Protein AF-A0A2M8Q760-F1 (afdb_monomer)

Sequence (145 aa):
IGESDRYRGASLYMAILEYLRREGAAGATVTRALAGFGARSRIHTSNIEVLSSDLPIRIEWIDLPQRVERLLPQLQQMVDDGLIVREPVTVVHYSMGRSKDPLEQPVSYIMRDLDEVASVTTDASVAEVVGLLLERGVRSLPVVD

Foldseek 3Di:
DFQPDDDPRHGLVVVVQVLCVVLLFPDKDKDWDQWDADPVGDIQHPPPPDPDRRTDIDMDGDGDPVSCVVRVVVNVVSPPDDDDDDDDDDDPDDDPDPDPDPVPDDVCNVPSPPPPQDAAEPPDDPVVQVVSCVVVVHPDHHYDD

Structure (mmCIF, N/CA/C/O backbone):
data_AF-A0A2M8Q760-F1
#
_entry.id   AF-A0A2M8Q760-F1
#
loop_
_atom_site.group_PDB
_atom_site.id
_atom_site.type_symbol
_atom_site.label_atom_id
_atom_site.label_alt_id
_atom_site.label_comp_id
_atom_site.label_asym_id
_atom_site.label_entity_id
_atom_site.label_seq_id
_atom_site.pdbx_PDB_ins_code
_atom_site.Cartn_x
_atom_site.Cartn_y
_atom_site.Cartn_z
_atom_site.occupancy
_atom_site.B_iso_or_equiv
_atom_site.auth_seq_id
_atom_site.auth_comp_id
_atom_site.auth_asym_id
_atom_site.auth_atom_id
_atom_site.pdbx_PDB_model_num
ATOM 1 N N . ILE A 1 1 ? 9.185 0.177 -7.845 1.00 92.38 1 ILE A N 1
ATOM 2 C CA . ILE A 1 1 ? 9.294 -1.042 -8.676 1.00 92.38 1 ILE A CA 1
ATOM 3 C C . ILE A 1 1 ? 9.205 -0.644 -10.146 1.00 92.38 1 ILE A C 1
ATOM 5 O O . ILE A 1 1 ? 8.728 0.459 -10.425 1.00 92.38 1 ILE A O 1
ATOM 9 N N . GLY A 1 2 ? 9.686 -1.483 -11.052 1.00 91.25 2 GLY A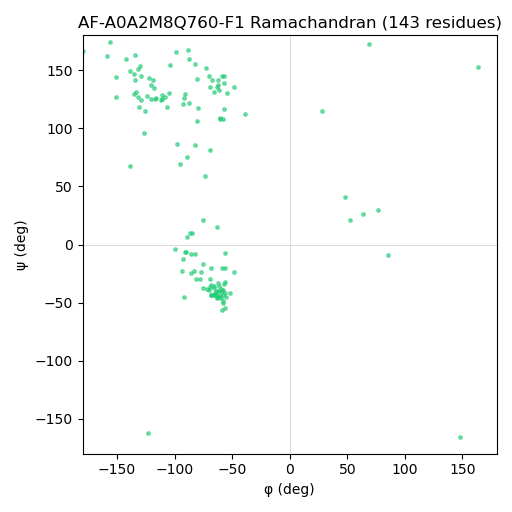 N 1
ATOM 10 C CA . GLY A 1 2 ? 9.537 -1.337 -12.499 1.00 91.25 2 GLY A CA 1
ATOM 11 C C . GLY A 1 2 ? 8.240 -1.963 -13.022 1.00 91.25 2 GLY A C 1
ATOM 12 O O . G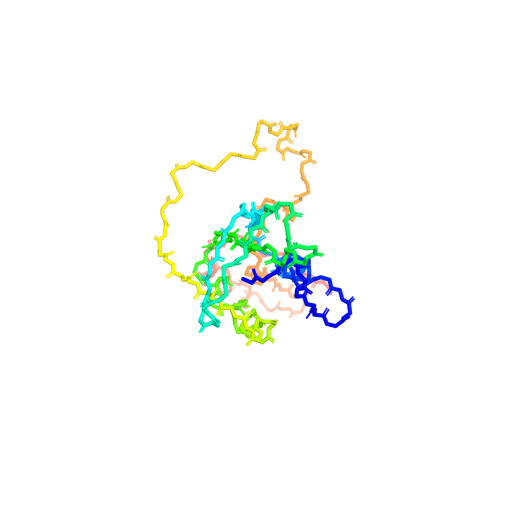LY A 1 2 ? 7.618 -2.812 -12.381 1.00 91.25 2 GLY A O 1
ATOM 13 N N . GLU A 1 3 ? 7.802 -1.538 -14.203 1.00 91.56 3 GLU A N 1
ATOM 14 C CA . GLU A 1 3 ? 6.646 -2.103 -14.910 1.00 91.56 3 GLU A CA 1
ATOM 15 C C . GLU A 1 3 ? 6.907 -3.532 -15.420 1.00 91.56 3 GLU A C 1
ATOM 17 O O . GLU A 1 3 ? 5.995 -4.365 -15.523 1.00 91.56 3 GLU A O 1
ATOM 22 N N . SER A 1 4 ? 8.164 -3.834 -15.736 1.00 90.44 4 SER A N 1
ATOM 23 C CA . SER A 1 4 ? 8.584 -5.151 -16.209 1.00 90.44 4 SER A CA 1
ATOM 24 C C . SER A 1 4 ? 8.815 -6.160 -15.083 1.00 90.44 4 SER A C 1
ATOM 26 O O . SER A 1 4 ? 8.906 -7.355 -15.370 1.00 90.44 4 SER A O 1
ATOM 28 N N . ASP A 1 5 ? 8.790 -5.723 -13.820 1.00 91.81 5 ASP A N 1
ATOM 29 C CA . ASP A 1 5 ? 8.953 -6.602 -12.665 1.00 91.81 5 ASP A CA 1
ATOM 30 C C . ASP A 1 5 ? 7.872 -7.689 -12.632 1.00 91.81 5 ASP A C 1
ATOM 32 O O . ASP A 1 5 ? 6.707 -7.495 -13.026 1.00 91.81 5 ASP A O 1
ATOM 36 N N . ARG A 1 6 ? 8.270 -8.875 -12.170 1.00 94.06 6 ARG A N 1
ATOM 37 C CA . ARG A 1 6 ? 7.416 -10.060 -12.120 1.00 94.06 6 ARG A CA 1
ATOM 38 C C . ARG A 1 6 ? 7.432 -10.686 -10.738 1.00 94.06 6 ARG A C 1
ATOM 40 O O . ARG A 1 6 ? 8.469 -10.757 -10.096 1.00 94.06 6 ARG A O 1
ATOM 47 N N . TYR A 1 7 ? 6.288 -11.226 -10.342 1.00 96.00 7 TYR A N 1
ATOM 48 C CA . TYR A 1 7 ? 6.139 -12.059 -9.160 1.00 96.00 7 TYR A CA 1
ATOM 49 C C . TYR A 1 7 ? 5.375 -13.324 -9.538 1.00 96.00 7 TYR A C 1
ATOM 51 O O . TYR A 1 7 ? 4.241 -13.250 -10.008 1.00 96.00 7 TYR A O 1
ATOM 59 N N . ARG A 1 8 ? 6.013 -14.493 -9.382 1.00 92.94 8 ARG A N 1
ATOM 60 C CA . ARG A 1 8 ? 5.431 -15.813 -9.710 1.00 92.94 8 ARG A CA 1
ATOM 61 C C . ARG A 1 8 ? 4.771 -15.873 -11.102 1.00 92.94 8 ARG A C 1
ATOM 63 O O . ARG A 1 8 ? 3.707 -16.458 -11.270 1.00 92.94 8 ARG A O 1
ATOM 70 N N . GLY A 1 9 ? 5.401 -15.251 -12.100 1.00 90.25 9 GLY A N 1
ATOM 71 C CA . GLY A 1 9 ? 4.926 -15.232 -13.490 1.00 90.25 9 GLY A CA 1
ATOM 72 C C . GLY A 1 9 ? 3.896 -14.145 -13.825 1.00 90.25 9 GLY A C 1
ATOM 73 O O . GLY A 1 9 ? 3.632 -13.923 -15.003 1.00 90.25 9 GLY A O 1
ATOM 74 N N . ALA A 1 10 ? 3.369 -13.421 -12.834 1.00 92.06 10 ALA A N 1
ATOM 75 C CA . ALA A 1 10 ? 2.494 -12.267 -13.034 1.00 92.06 10 ALA A CA 1
ATOM 76 C C . ALA A 1 10 ? 3.273 -10.949 -12.926 1.00 92.06 10 ALA A C 1
ATOM 78 O O . ALA A 1 10 ? 4.400 -10.922 -12.433 1.00 92.06 10 ALA A O 1
ATOM 79 N N . SER A 1 11 ? 2.682 -9.839 -13.372 1.00 96.00 11 SER A N 1
ATOM 80 C CA . SER A 1 11 ? 3.242 -8.509 -13.110 1.00 96.00 11 SER A CA 1
ATOM 81 C C . SER A 1 11 ? 3.287 -8.233 -11.604 1.00 96.00 11 SER A C 1
ATOM 83 O O . SER A 1 11 ? 2.288 -8.442 -10.914 1.00 96.00 11 SER A O 1
ATOM 85 N N . LEU A 1 12 ? 4.427 -7.744 -11.100 1.00 97.12 12 LEU A N 1
ATOM 86 C CA . LEU A 1 12 ? 4.613 -7.492 -9.669 1.00 97.12 12 LEU A CA 1
ATOM 87 C C . LEU A 1 12 ? 3.566 -6.515 -9.114 1.00 97.12 12 LEU A C 1
ATOM 89 O O . LEU A 1 12 ? 2.996 -6.775 -8.056 1.00 97.12 12 LEU A O 1
ATOM 93 N N . TYR A 1 13 ? 3.254 -5.426 -9.828 1.00 97.19 13 TYR A N 1
ATOM 94 C CA . TYR A 1 13 ? 2.282 -4.451 -9.325 1.00 97.19 13 TYR A CA 1
ATOM 95 C C . TYR A 1 13 ? 0.864 -5.029 -9.225 1.00 97.19 13 TYR A C 1
ATOM 97 O O . TYR A 1 13 ? 0.152 -4.727 -8.268 1.00 97.19 13 TYR A O 1
ATOM 105 N N . MET A 1 14 ? 0.466 -5.898 -10.163 1.00 97.44 14 MET A N 1
ATOM 106 C CA . MET A 1 14 ? -0.822 -6.596 -10.092 1.00 97.44 14 MET A CA 1
ATOM 107 C C . MET A 1 14 ? -0.843 -7.600 -8.948 1.00 97.44 14 MET A C 1
ATOM 109 O O . MET A 1 14 ? -1.806 -7.626 -8.189 1.00 97.44 14 MET A O 1
ATOM 113 N N . ALA A 1 15 ? 0.235 -8.367 -8.775 1.00 98.06 15 ALA A N 1
ATOM 114 C CA . ALA A 1 15 ? 0.346 -9.311 -7.671 1.00 98.06 15 ALA A CA 1
ATOM 115 C C . ALA A 1 15 ? 0.229 -8.603 -6.309 1.00 98.06 15 ALA A C 1
ATOM 117 O O . ALA A 1 15 ? -0.446 -9.106 -5.413 1.00 98.06 15 ALA A O 1
ATOM 118 N N . ILE A 1 16 ? 0.837 -7.419 -6.156 1.00 98.31 16 ILE A N 1
ATOM 119 C CA . ILE A 1 16 ? 0.710 -6.597 -4.943 1.00 98.31 16 ILE A CA 1
ATOM 120 C C . ILE A 1 16 ? -0.739 -6.143 -4.733 1.00 98.31 16 ILE A C 1
ATOM 122 O O . ILE A 1 16 ? -1.253 -6.265 -3.621 1.00 98.31 16 ILE A O 1
ATOM 126 N N . LEU A 1 17 ? -1.416 -5.648 -5.776 1.00 97.94 17 LEU A N 1
ATOM 127 C CA . LEU A 1 17 ? -2.824 -5.248 -5.673 1.00 97.94 17 LEU A CA 1
ATOM 128 C C . LEU A 1 17 ? -3.736 -6.416 -5.287 1.00 97.94 17 LEU A C 1
ATOM 130 O O . LEU A 1 17 ? -4.618 -6.257 -4.444 1.00 97.94 17 LEU A O 1
ATOM 134 N N . GLU A 1 18 ? -3.533 -7.582 -5.895 1.00 97.31 18 GLU A N 1
ATOM 135 C CA . GLU A 1 18 ? -4.302 -8.791 -5.600 1.00 97.31 18 GLU A CA 1
ATOM 136 C C . GLU A 1 18 ? -4.078 -9.261 -4.166 1.00 97.31 18 GLU A C 1
ATOM 138 O O . GLU A 1 18 ? -5.045 -9.570 -3.470 1.00 97.31 18 GLU A O 1
ATOM 143 N N . TYR A 1 19 ? -2.825 -9.255 -3.706 1.00 97.88 19 TYR A N 1
ATOM 144 C CA . TYR A 1 19 ? -2.482 -9.553 -2.321 1.00 97.88 19 TYR A CA 1
ATOM 145 C C . TYR A 1 19 ? -3.181 -8.585 -1.359 1.00 97.88 19 TYR A C 1
ATOM 147 O O . TYR A 1 19 ? -3.963 -9.024 -0.520 1.00 97.88 19 TYR A O 1
ATOM 155 N N . LEU A 1 20 ? -2.992 -7.271 -1.524 1.00 97.56 20 LEU A N 1
ATOM 156 C CA . LEU A 1 20 ? -3.616 -6.258 -0.666 1.00 97.56 20 LEU A CA 1
ATOM 157 C C . LEU A 1 20 ? -5.143 -6.401 -0.632 1.00 97.56 20 LEU A C 1
ATOM 159 O O . LEU A 1 20 ? -5.745 -6.384 0.441 1.00 97.56 20 LEU A O 1
ATOM 163 N N . ARG A 1 21 ? -5.775 -6.597 -1.796 1.00 93.62 21 ARG A N 1
ATOM 164 C CA . ARG A 1 21 ? -7.223 -6.806 -1.893 1.00 93.62 21 ARG A CA 1
ATOM 165 C C . ARG A 1 21 ? -7.668 -8.062 -1.146 1.00 93.62 21 ARG A C 1
ATOM 167 O O . ARG A 1 21 ? -8.674 -8.012 -0.443 1.00 93.62 21 ARG A O 1
ATOM 174 N N . ARG A 1 22 ? -6.958 -9.179 -1.315 1.00 94.50 22 ARG A N 1
ATOM 175 C CA . ARG A 1 22 ? -7.298 -10.455 -0.671 1.00 94.50 22 ARG A CA 1
ATOM 176 C C . ARG A 1 22 ? -7.158 -10.381 0.847 1.00 94.50 22 ARG A C 1
ATOM 178 O O . ARG A 1 22 ? -8.000 -10.927 1.547 1.00 94.50 22 ARG A O 1
ATOM 185 N N . GLU A 1 23 ? -6.150 -9.671 1.344 1.00 94.06 23 GLU A N 1
ATOM 186 C CA . GLU A 1 23 ? -5.893 -9.520 2.782 1.00 94.06 23 GLU A CA 1
ATOM 187 C C . GLU A 1 23 ? -6.696 -8.379 3.447 1.00 94.06 23 GLU A C 1
ATOM 189 O O . GLU A 1 23 ? -6.446 -8.013 4.604 1.00 94.06 23 GLU A O 1
ATOM 194 N N . GLY A 1 24 ? -7.664 -7.803 2.726 1.00 89.06 24 GLY A N 1
ATOM 195 C CA . GLY A 1 24 ? -8.611 -6.827 3.263 1.00 89.06 24 GLY A CA 1
ATOM 196 C C . GLY A 1 24 ? -8.043 -5.421 3.462 1.00 89.06 24 GLY A C 1
ATOM 197 O O . GLY A 1 24 ? -8.489 -4.717 4.366 1.00 89.06 24 GLY A O 1
ATOM 198 N N . ALA A 1 25 ? -7.062 -5.005 2.654 1.00 93.75 25 ALA A N 1
ATOM 199 C CA . ALA A 1 25 ? -6.590 -3.621 2.621 1.00 93.75 25 ALA A CA 1
ATOM 200 C C . ALA A 1 25 ? -7.727 -2.633 2.300 1.00 93.75 25 ALA A C 1
ATOM 202 O O . ALA A 1 25 ? -8.610 -2.922 1.490 1.00 93.75 25 ALA A O 1
ATOM 203 N N . ALA A 1 26 ? -7.679 -1.437 2.891 1.00 90.38 26 ALA A N 1
ATOM 204 C CA . ALA A 1 26 ? -8.693 -0.398 2.712 1.00 90.38 26 ALA A CA 1
ATOM 205 C C . ALA A 1 26 ? -8.815 0.074 1.251 1.00 90.38 26 ALA A C 1
ATOM 207 O O . ALA A 1 26 ? -9.920 0.358 0.777 1.00 90.38 26 ALA A O 1
ATOM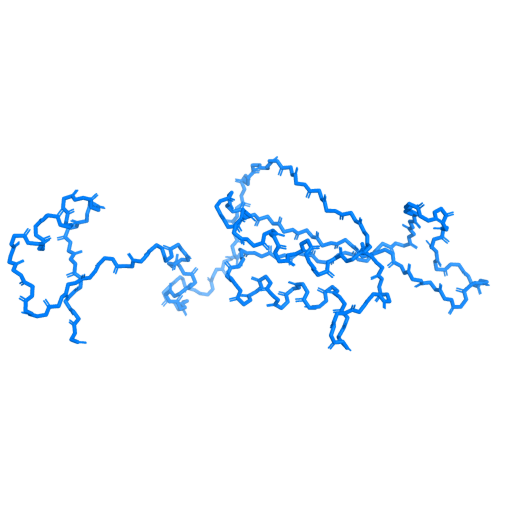 208 N N . GLY A 1 27 ? -7.687 0.134 0.540 1.00 90.69 27 GLY A N 1
ATOM 209 C CA . GLY A 1 27 ? -7.600 0.456 -0.882 1.00 90.69 27 GLY A CA 1
ATOM 210 C C . GLY A 1 27 ? -6.179 0.834 -1.293 1.00 90.69 27 GLY A C 1
ATOM 211 O O . GLY A 1 27 ? -5.408 1.335 -0.480 1.00 90.69 27 GLY A O 1
ATOM 212 N N . ALA A 1 28 ? -5.827 0.608 -2.556 1.00 96.69 28 ALA A N 1
ATOM 213 C CA . ALA A 1 28 ? -4.524 0.976 -3.097 1.00 96.69 28 ALA A CA 1
ATOM 214 C C . ALA A 1 28 ? -4.659 1.557 -4.507 1.00 96.69 28 ALA A C 1
ATOM 216 O O . ALA A 1 28 ? -5.547 1.169 -5.269 1.00 96.69 28 ALA A O 1
ATOM 217 N N . THR A 1 29 ? -3.754 2.465 -4.852 1.00 97.06 29 THR A N 1
ATOM 218 C CA . THR A 1 29 ? -3.706 3.161 -6.139 1.00 97.06 29 THR A CA 1
ATOM 219 C C . THR A 1 29 ? -2.377 2.877 -6.818 1.00 97.06 29 THR A C 1
ATOM 221 O O . THR A 1 29 ? -1.329 2.916 -6.177 1.00 97.06 29 THR A O 1
ATOM 224 N N . VAL A 1 30 ? -2.409 2.615 -8.124 1.00 97.81 30 VAL A N 1
ATOM 225 C CA . VAL A 1 30 ? -1.205 2.421 -8.940 1.00 97.81 30 VAL A CA 1
ATOM 226 C C . VAL A 1 30 ? -1.045 3.593 -9.892 1.00 97.81 30 VAL A C 1
ATOM 228 O O . VAL A 1 30 ? -1.960 3.918 -10.645 1.00 97.81 30 VAL A O 1
ATOM 231 N N . THR A 1 31 ? 0.145 4.182 -9.892 1.00 97.25 3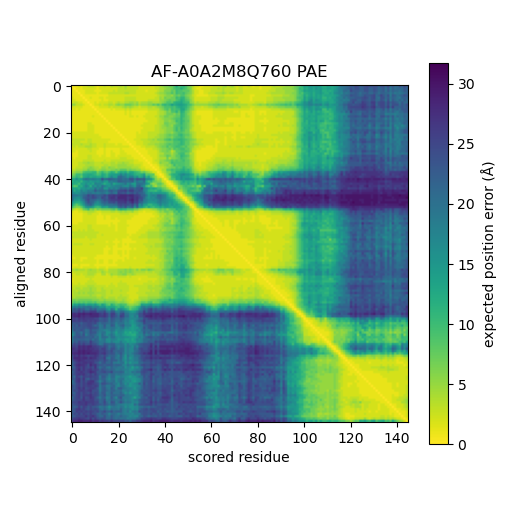1 THR A N 1
ATOM 232 C CA . THR A 1 31 ? 0.527 5.274 -10.785 1.00 97.25 31 THR A CA 1
ATOM 233 C C . THR A 1 31 ? 1.732 4.847 -11.613 1.00 97.25 31 THR A C 1
ATOM 235 O O . THR A 1 31 ? 2.771 4.474 -11.064 1.00 97.25 31 THR A O 1
ATOM 238 N N . ARG A 1 32 ? 1.609 4.931 -12.942 1.00 94.06 32 ARG A N 1
ATOM 239 C CA . ARG A 1 32 ? 2.731 4.778 -13.877 1.00 94.06 32 ARG A CA 1
ATOM 240 C C . ARG A 1 32 ? 3.404 6.133 -14.077 1.00 94.06 32 ARG A C 1
ATOM 242 O O . ARG A 1 32 ? 2.751 7.082 -14.506 1.00 94.06 32 ARG A O 1
ATOM 249 N N . ALA A 1 33 ? 4.694 6.223 -13.776 1.00 90.50 33 ALA A N 1
ATOM 250 C CA . ALA A 1 33 ? 5.478 7.427 -14.014 1.00 90.50 33 ALA A CA 1
ATOM 251 C C . ALA A 1 33 ? 5.956 7.505 -15.473 1.00 90.50 33 ALA A C 1
ATOM 253 O O . ALA A 1 33 ? 6.119 6.491 -16.147 1.00 90.50 33 ALA A O 1
ATOM 254 N N . LEU A 1 34 ? 6.220 8.725 -15.948 1.00 86.44 34 LEU A N 1
ATOM 255 C CA . LEU A 1 34 ? 6.795 8.957 -17.280 1.00 86.44 34 LEU A CA 1
ATOM 256 C C . LEU A 1 34 ? 8.303 8.685 -17.320 1.00 86.44 34 LEU A C 1
ATOM 258 O O . LEU A 1 34 ? 8.843 8.317 -18.363 1.00 86.44 34 LEU A O 1
ATOM 262 N N . ALA A 1 35 ? 8.979 8.892 -16.188 1.00 82.88 35 ALA A N 1
ATOM 263 C CA . ALA A 1 35 ? 10.395 8.623 -16.034 1.00 82.88 35 ALA A CA 1
ATOM 264 C C . ALA A 1 35 ? 10.796 8.447 -14.564 1.00 82.88 35 ALA A C 1
ATOM 266 O O . ALA A 1 35 ? 10.083 8.886 -13.661 1.00 82.88 35 ALA A O 1
ATOM 267 N N . GLY A 1 36 ? 11.958 7.840 -14.329 1.00 79.69 36 GLY A N 1
ATOM 268 C CA . GLY A 1 36 ? 12.583 7.756 -13.008 1.00 79.69 36 GLY A CA 1
ATOM 269 C C . GLY A 1 36 ? 13.914 7.011 -13.037 1.00 79.69 36 GLY A C 1
ATOM 270 O O . GLY A 1 36 ? 14.248 6.353 -14.022 1.00 79.69 36 GLY A O 1
ATOM 271 N N . PHE A 1 37 ? 14.680 7.130 -11.955 1.00 76.38 37 PHE A N 1
ATOM 272 C CA . PHE A 1 37 ? 15.919 6.387 -11.737 1.00 76.38 37 PHE A CA 1
ATOM 273 C C . PHE A 1 37 ? 15.951 5.858 -10.298 1.00 76.38 37 PHE A C 1
ATOM 275 O O . PHE A 1 37 ? 15.410 6.485 -9.388 1.00 76.38 37 PHE A O 1
ATOM 282 N N . GLY A 1 38 ? 16.556 4.687 -10.104 1.00 74.88 38 GLY A N 1
ATOM 283 C CA .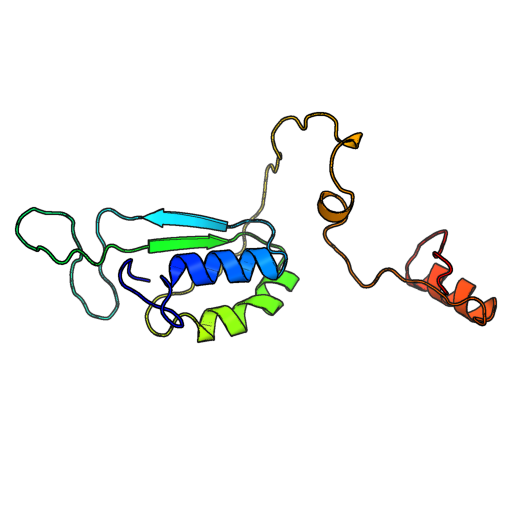 GLY A 1 38 ? 16.698 4.034 -8.799 1.00 74.88 38 GLY A CA 1
ATOM 284 C C . GLY A 1 38 ? 18.157 3.744 -8.453 1.00 74.88 38 GLY A C 1
ATOM 285 O O . GLY A 1 38 ? 19.070 4.272 -9.085 1.00 74.88 38 GLY A O 1
ATOM 286 N N . ALA A 1 39 ? 18.383 2.842 -7.494 1.00 62.00 39 ALA A N 1
ATOM 287 C CA . ALA A 1 39 ? 19.715 2.456 -7.010 1.00 62.00 39 ALA A CA 1
ATOM 288 C C . ALA A 1 39 ? 20.671 1.936 -8.107 1.00 62.00 39 ALA A C 1
ATOM 290 O O . ALA A 1 39 ? 21.886 1.959 -7.936 1.00 62.00 39 ALA A O 1
ATOM 291 N N . ARG A 1 40 ? 20.136 1.496 -9.253 1.00 62.84 40 ARG A N 1
ATOM 292 C CA . ARG A 1 40 ? 20.911 1.041 -10.419 1.00 62.84 40 ARG A CA 1
ATOM 293 C C . ARG A 1 40 ? 21.261 2.163 -11.416 1.00 62.84 40 ARG A C 1
ATOM 295 O O . ARG A 1 40 ? 21.794 1.869 -12.480 1.00 62.84 40 ARG A O 1
ATOM 302 N N . SER A 1 41 ? 20.962 3.429 -11.097 1.00 55.84 41 SER A N 1
ATOM 303 C CA . SER A 1 41 ? 21.338 4.652 -11.841 1.00 55.84 41 SER A CA 1
ATOM 304 C C . SER A 1 41 ? 21.003 4.681 -13.342 1.00 55.84 41 SER A C 1
ATOM 306 O O . SER A 1 41 ? 21.584 5.460 -14.096 1.00 55.84 41 SER A O 1
ATOM 308 N N . ARG A 1 42 ? 20.049 3.866 -13.806 1.00 60.69 42 ARG A N 1
ATOM 309 C CA . ARG A 1 42 ? 19.523 3.930 -15.176 1.00 60.69 42 ARG A CA 1
ATOM 310 C C . ARG A 1 42 ? 18.316 4.861 -15.202 1.00 60.69 42 ARG A C 1
ATOM 312 O O . ARG A 1 42 ? 17.412 4.715 -14.384 1.00 60.69 42 ARG A O 1
ATOM 319 N N . ILE A 1 43 ? 18.311 5.820 -16.128 1.00 59.25 43 ILE A N 1
ATOM 320 C CA . ILE A 1 43 ? 17.135 6.655 -16.380 1.00 59.25 43 ILE A CA 1
ATOM 321 C C . ILE A 1 43 ? 16.181 5.846 -17.257 1.00 59.25 43 ILE A C 1
ATOM 323 O O . ILE A 1 43 ? 16.511 5.495 -18.389 1.00 59.25 43 ILE A O 1
ATOM 327 N N . HIS A 1 44 ? 14.997 5.564 -16.734 1.00 59.56 44 HIS A N 1
ATOM 328 C CA . HIS A 1 44 ? 13.907 4.957 -17.483 1.00 59.56 44 HIS A CA 1
ATOM 329 C C . HIS A 1 44 ? 13.033 6.087 -18.031 1.00 59.56 44 HIS A C 1
ATOM 331 O O . HIS A 1 44 ? 12.566 6.905 -17.246 1.00 59.56 44 HIS A O 1
ATOM 337 N N . THR A 1 45 ? 12.854 6.186 -19.354 1.00 52.34 45 THR A N 1
ATOM 338 C CA . THR A 1 45 ? 11.995 7.198 -20.011 1.00 52.34 45 THR A CA 1
ATOM 339 C C . THR A 1 45 ? 11.278 6.586 -21.211 1.00 52.34 45 THR A C 1
ATOM 341 O O . THR A 1 45 ? 11.747 5.588 -21.755 1.00 52.34 45 THR A O 1
ATOM 344 N N . SER A 1 46 ? 10.187 7.208 -21.654 1.00 53.03 46 SER A N 1
ATOM 345 C CA . SER A 1 46 ? 9.453 6.842 -22.871 1.00 53.03 46 SER A CA 1
ATOM 346 C C . SER A 1 46 ? 9.980 7.491 -24.168 1.00 53.03 46 SER A C 1
ATOM 348 O O . SER A 1 46 ? 9.309 7.399 -25.196 1.00 53.03 46 SER A O 1
ATOM 350 N N . ASN A 1 47 ? 11.145 8.157 -24.167 1.00 50.09 47 ASN A N 1
ATOM 351 C CA . ASN A 1 47 ? 11.678 8.774 -25.389 1.00 50.09 47 ASN A CA 1
ATOM 352 C C . ASN A 1 47 ? 12.097 7.714 -26.428 1.00 50.09 47 ASN A C 1
ATOM 354 O O . ASN A 1 47 ? 12.670 6.678 -26.096 1.00 50.09 47 ASN A O 1
ATOM 358 N N . ILE A 1 48 ? 11.819 8.028 -27.697 1.00 50.38 48 ILE A N 1
ATOM 359 C CA . ILE A 1 48 ? 11.739 7.157 -28.890 1.00 50.38 48 ILE A CA 1
ATOM 360 C C . ILE A 1 48 ? 13.002 6.312 -29.202 1.00 50.38 48 ILE A C 1
ATOM 362 O O . ILE A 1 48 ? 12.942 5.416 -30.038 1.00 50.38 48 ILE A O 1
ATOM 366 N N . GLU A 1 49 ? 14.126 6.505 -28.508 1.00 43.88 49 GLU A N 1
ATOM 367 C CA . GLU A 1 49 ? 15.392 5.807 -28.790 1.00 43.88 49 GLU A CA 1
ATOM 368 C C . GLU A 1 49 ? 15.702 4.600 -27.880 1.00 43.88 49 GLU A C 1
ATOM 370 O O . GLU A 1 49 ? 16.677 3.891 -28.128 1.00 43.88 49 GLU A O 1
ATOM 375 N N . VAL A 1 50 ? 14.880 4.291 -26.865 1.00 48.62 50 VAL A N 1
ATOM 376 C CA . VAL A 1 50 ? 15.071 3.086 -26.030 1.00 48.62 50 VAL A CA 1
ATOM 377 C C . VAL A 1 50 ? 13.788 2.255 -25.986 1.00 48.62 50 VAL A C 1
ATOM 379 O O . VAL A 1 50 ? 12.913 2.468 -25.156 1.00 48.62 50 VAL A O 1
ATOM 382 N N . LEU A 1 51 ? 13.709 1.242 -26.855 1.00 43.69 51 LEU A N 1
ATOM 383 C CA . LEU A 1 51 ? 12.618 0.251 -26.982 1.00 43.69 51 LEU A CA 1
ATOM 384 C C . LEU A 1 51 ? 12.398 -0.653 -25.741 1.00 43.69 51 LEU A C 1
ATOM 386 O O . LEU A 1 51 ? 11.719 -1.671 -25.821 1.00 43.69 51 LEU A O 1
ATOM 390 N N . SER A 1 52 ? 12.964 -0.298 -24.587 1.00 51.84 52 SER A N 1
ATOM 391 C CA . SER A 1 52 ? 12.832 -1.018 -23.318 1.00 51.84 52 SER A CA 1
ATOM 392 C C . SER A 1 52 ? 12.654 -0.018 -22.172 1.00 51.84 52 SER A C 1
ATOM 394 O O . SER A 1 52 ? 13.537 0.153 -21.328 1.00 51.84 52 SER A O 1
ATOM 396 N N . SER A 1 53 ? 11.517 0.675 -22.145 1.00 60.50 53 SER A N 1
ATOM 397 C CA . SER A 1 53 ? 11.148 1.554 -21.037 1.00 60.50 53 SER A CA 1
ATOM 398 C C . SER A 1 53 ? 10.538 0.723 -19.904 1.00 60.50 53 SER A C 1
ATOM 400 O O . SER A 1 53 ? 9.325 0.550 -19.834 1.00 60.50 53 SER A O 1
ATOM 402 N N . ASP A 1 54 ? 11.375 0.178 -19.022 1.00 78.06 54 ASP A N 1
ATOM 403 C CA . ASP A 1 54 ? 10.907 -0.337 -17.729 1.00 78.06 54 ASP A CA 1
ATOM 404 C C . ASP A 1 54 ? 10.479 0.853 -16.857 1.00 78.06 54 ASP A C 1
ATOM 406 O O . ASP A 1 54 ? 11.278 1.414 -16.112 1.00 78.06 54 ASP A O 1
ATOM 410 N N . LEU A 1 55 ? 9.259 1.349 -17.076 1.00 87.62 55 LEU A N 1
ATOM 411 C CA . LEU A 1 55 ? 8.794 2.586 -16.459 1.00 87.62 55 LEU A CA 1
ATOM 412 C C . LEU A 1 55 ? 8.576 2.392 -14.954 1.00 87.62 55 LEU A C 1
ATOM 414 O O . LEU A 1 55 ? 8.114 1.329 -14.534 1.00 87.62 55 LEU A O 1
ATOM 418 N N . PRO A 1 56 ? 8.844 3.415 -14.123 1.00 90.88 56 PRO A N 1
ATOM 419 C CA . PRO A 1 56 ? 8.585 3.302 -12.698 1.00 90.88 56 PRO A CA 1
ATOM 420 C C . PRO A 1 56 ? 7.087 3.170 -12.420 1.00 90.88 56 PRO A C 1
ATOM 422 O O . PRO A 1 56 ? 6.274 3.977 -12.882 1.00 90.88 56 PRO A O 1
ATOM 425 N N . ILE A 1 57 ? 6.738 2.189 -11.595 1.00 94.94 57 ILE A N 1
ATOM 426 C CA . ILE A 1 57 ? 5.403 2.024 -11.029 1.00 94.94 57 ILE A CA 1
ATOM 427 C C . 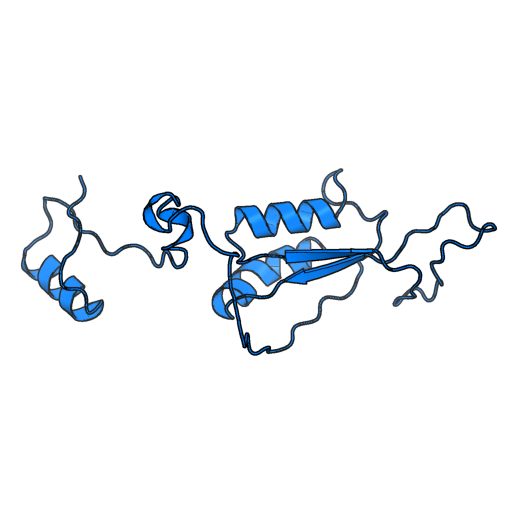ILE A 1 57 ? 5.456 2.376 -9.539 1.00 94.94 57 ILE A C 1
ATOM 429 O O . ILE A 1 57 ? 6.270 1.831 -8.781 1.00 94.94 57 ILE A O 1
ATOM 433 N N . ARG A 1 58 ? 4.567 3.283 -9.117 1.00 96.44 58 ARG A N 1
ATOM 434 C CA . ARG A 1 58 ? 4.309 3.607 -7.708 1.00 96.44 58 ARG A CA 1
ATOM 435 C C . ARG A 1 58 ? 2.985 2.991 -7.286 1.00 96.44 58 ARG A C 1
ATOM 437 O O . ARG A 1 58 ? 1.978 3.186 -7.95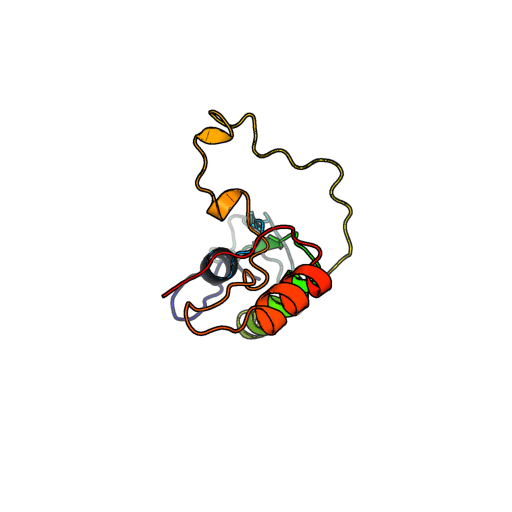9 1.00 96.44 58 ARG A O 1
ATOM 444 N N . ILE A 1 59 ? 2.994 2.287 -6.160 1.00 98.25 59 ILE A N 1
ATOM 445 C CA . ILE A 1 59 ? 1.787 1.787 -5.505 1.00 98.25 59 ILE A CA 1
ATOM 446 C C . ILE A 1 59 ? 1.636 2.558 -4.202 1.00 98.25 59 ILE A C 1
ATOM 448 O O . ILE A 1 59 ? 2.560 2.578 -3.392 1.00 98.25 59 ILE A O 1
ATOM 452 N N . GLU A 1 60 ? 0.490 3.201 -4.018 1.00 98.06 60 GLU A N 1
ATOM 453 C CA . GLU A 1 60 ? 0.135 3.899 -2.788 1.00 98.06 60 GLU A CA 1
ATOM 454 C C . GLU A 1 60 ? -0.985 3.158 -2.086 1.00 98.06 60 GLU A C 1
ATOM 456 O O . GLU A 1 60 ? -2.041 2.914 -2.664 1.00 98.06 60 GLU A O 1
ATOM 461 N N . TRP A 1 61 ? -0.745 2.820 -0.829 1.00 97.38 61 TRP A N 1
ATOM 462 C CA . TRP A 1 61 ? -1.688 2.135 0.033 1.00 97.38 61 TRP A CA 1
ATOM 463 C C . TRP A 1 61 ? -1.785 2.918 1.339 1.00 97.38 61 TRP A C 1
ATOM 465 O O . TRP A 1 61 ? -0.770 3.191 1.976 1.00 97.38 61 TRP A O 1
ATOM 475 N N . ILE A 1 62 ? -3.004 3.312 1.703 1.00 95.94 62 ILE A N 1
ATOM 476 C CA . ILE A 1 62 ? -3.296 4.056 2.930 1.00 95.94 62 ILE A CA 1
ATOM 477 C C . ILE A 1 62 ? -4.196 3.179 3.789 1.00 95.94 62 ILE A C 1
ATOM 479 O O . ILE A 1 62 ? -5.243 2.730 3.324 1.00 95.94 62 ILE A O 1
ATOM 483 N N . ASP A 1 63 ? -3.789 2.937 5.034 1.00 94.44 63 ASP A N 1
ATOM 484 C CA . ASP A 1 63 ? -4.503 2.026 5.922 1.00 94.44 63 ASP A CA 1
ATOM 485 C C . ASP A 1 63 ? -4.269 2.308 7.406 1.00 94.44 63 ASP A C 1
ATOM 487 O O . ASP A 1 63 ? -3.440 3.137 7.787 1.00 94.44 63 ASP A O 1
ATOM 491 N N . LEU A 1 64 ? -4.997 1.565 8.238 1.00 92.69 64 LEU A N 1
ATOM 492 C CA . LEU A 1 64 ? -4.793 1.510 9.676 1.00 92.69 64 LEU A CA 1
ATOM 493 C C . LEU A 1 64 ? -3.400 0.945 10.004 1.00 92.69 64 LEU A C 1
ATOM 495 O O . LEU A 1 64 ? -2.974 -0.029 9.372 1.00 92.69 64 LEU A O 1
ATOM 499 N N . PRO A 1 65 ? -2.711 1.476 11.034 1.00 92.19 65 PRO A N 1
ATOM 500 C CA . PRO A 1 65 ? -1.375 1.023 11.418 1.00 92.19 65 PRO A CA 1
ATOM 501 C C . PRO A 1 65 ? -1.272 -0.491 11.613 1.00 92.19 65 PRO A C 1
ATOM 503 O O . PRO A 1 65 ? -0.332 -1.109 11.130 1.00 92.19 65 PRO A O 1
ATOM 506 N N . GLN A 1 66 ? -2.267 -1.106 12.252 1.00 90.12 66 GLN A N 1
ATOM 507 C CA . GLN A 1 66 ? -2.299 -2.542 12.530 1.00 90.12 66 GLN A CA 1
ATOM 508 C C . GLN A 1 66 ? -2.319 -3.367 11.237 1.00 90.12 66 GLN A C 1
ATOM 510 O O . GLN A 1 66 ? -1.632 -4.383 11.131 1.00 90.12 66 GLN A O 1
ATOM 515 N N . ARG A 1 67 ? -3.071 -2.911 10.225 1.00 93.50 67 ARG A N 1
ATOM 516 C CA . ARG A 1 67 ? -3.135 -3.573 8.918 1.00 93.50 67 ARG A CA 1
ATOM 517 C C . ARG A 1 67 ? -1.827 -3.378 8.151 1.00 93.50 67 ARG A C 1
ATOM 519 O O . ARG A 1 67 ? -1.339 -4.336 7.558 1.00 93.50 67 ARG A O 1
ATOM 526 N N . VAL A 1 68 ? -1.213 -2.194 8.240 1.00 96.00 68 VAL A N 1
ATOM 527 C CA . VAL A 1 68 ? 0.135 -1.935 7.700 1.00 96.00 68 VAL A CA 1
ATOM 528 C C . VAL A 1 68 ? 1.161 -2.910 8.270 1.00 96.00 68 VAL A C 1
ATOM 530 O O . VAL A 1 68 ? 1.804 -3.615 7.496 1.00 96.00 68 VAL A O 1
ATOM 533 N N . GLU A 1 69 ? 1.267 -3.013 9.596 1.00 96.12 69 GLU A N 1
ATOM 534 C CA . GLU A 1 69 ? 2.226 -3.917 10.251 1.00 96.12 69 GLU A CA 1
ATOM 535 C C . GLU A 1 69 ? 1.991 -5.385 9.871 1.00 96.12 69 GLU A C 1
ATOM 537 O O . GLU A 1 69 ? 2.942 -6.130 9.639 1.00 96.12 69 GLU A O 1
ATOM 542 N N . ARG A 1 70 ? 0.725 -5.804 9.745 1.00 96.50 70 ARG A N 1
ATOM 543 C CA . ARG A 1 70 ? 0.373 -7.181 9.374 1.00 96.50 70 ARG A CA 1
ATOM 544 C C . ARG A 1 70 ? 0.790 -7.537 7.947 1.00 96.50 70 ARG A C 1
ATOM 546 O O . ARG A 1 70 ? 1.261 -8.647 7.719 1.00 96.50 70 ARG A O 1
ATOM 553 N N . LEU A 1 71 ? 0.576 -6.643 6.977 1.00 97.19 71 LEU A N 1
ATOM 554 C CA . LEU A 1 71 ? 0.756 -6.977 5.556 1.00 97.19 71 LEU A CA 1
ATOM 555 C C . LEU A 1 71 ? 2.146 -6.631 5.010 1.00 97.19 71 LEU A C 1
ATOM 557 O O . LEU A 1 71 ? 2.564 -7.232 4.016 1.00 97.19 71 LEU A O 1
ATOM 561 N N . LEU A 1 72 ? 2.859 -5.692 5.641 1.00 97.44 72 LEU A N 1
ATOM 562 C CA . LEU A 1 72 ? 4.166 -5.206 5.193 1.00 97.44 72 LEU A CA 1
ATOM 563 C C . LEU A 1 72 ? 5.233 -6.309 5.031 1.00 97.44 72 LEU A C 1
ATOM 565 O O . LEU A 1 72 ? 5.917 -6.277 4.006 1.00 97.44 72 LEU A O 1
ATOM 569 N N . PRO A 1 73 ? 5.372 -7.307 5.931 1.00 97.62 73 PRO A N 1
ATOM 570 C CA . PRO A 1 73 ? 6.397 -8.344 5.785 1.00 97.62 73 PRO A CA 1
ATOM 571 C C . PRO A 1 73 ? 6.291 -9.123 4.470 1.00 97.62 73 PRO A C 1
ATOM 573 O O . PRO A 1 73 ? 7.298 -9.404 3.825 1.00 97.62 73 PRO A O 1
ATOM 576 N N . GLN A 1 74 ? 5.071 -9.430 4.023 1.00 97.62 74 GLN A N 1
ATOM 577 C CA . GLN A 1 74 ? 4.859 -10.110 2.745 1.00 97.62 74 GLN A CA 1
ATOM 578 C C . GLN A 1 74 ? 5.183 -9.195 1.561 1.00 97.62 74 GLN A C 1
ATOM 580 O O . GLN A 1 74 ? 5.781 -9.650 0.592 1.00 97.62 74 GLN A O 1
ATOM 585 N N . LEU A 1 75 ? 4.838 -7.904 1.635 1.00 97.38 75 LEU A N 1
ATOM 586 C CA . LEU A 1 75 ? 5.197 -6.936 0.593 1.00 97.38 75 LEU A CA 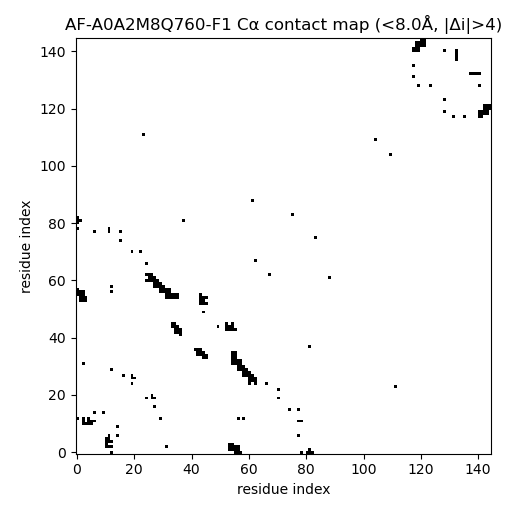1
ATOM 587 C C . LEU A 1 75 ? 6.718 -6.813 0.448 1.00 97.38 75 LEU A C 1
ATOM 589 O O . LEU A 1 75 ? 7.216 -6.776 -0.674 1.00 97.38 75 LEU A O 1
ATOM 593 N N . GLN A 1 76 ? 7.459 -6.823 1.560 1.00 96.69 76 GLN A N 1
ATOM 594 C CA . GLN A 1 76 ? 8.925 -6.839 1.546 1.00 96.69 76 GLN A CA 1
ATOM 595 C C . GLN A 1 76 ? 9.491 -8.098 0.874 1.00 96.69 76 GLN A C 1
ATOM 597 O O . GLN A 1 76 ? 10.514 -8.011 0.211 1.00 96.69 76 GLN A O 1
ATOM 602 N N . GLN A 1 77 ? 8.819 -9.248 0.991 1.00 96.38 77 GLN A N 1
ATOM 603 C CA . GLN A 1 77 ? 9.206 -10.477 0.281 1.00 96.38 77 GLN A CA 1
ATOM 604 C C . GLN A 1 77 ? 8.819 -10.478 -1.203 1.00 96.38 77 GLN A C 1
ATOM 606 O O . GLN A 1 77 ? 9.364 -11.254 -1.978 1.00 96.38 77 GLN A O 1
ATOM 611 N N . MET A 1 78 ? 7.818 -9.689 -1.600 1.00 96.69 78 MET A N 1
ATOM 612 C CA . MET A 1 78 ? 7.397 -9.580 -3.001 1.00 96.69 78 MET A CA 1
ATOM 613 C C . MET A 1 78 ? 8.282 -8.615 -3.791 1.00 96.69 78 MET A C 1
ATOM 615 O O . MET A 1 78 ? 8.424 -8.770 -5.002 1.00 96.69 78 MET A O 1
ATOM 619 N N . VAL A 1 79 ? 8.836 -7.603 -3.120 1.00 94.12 79 VAL A N 1
ATOM 620 C CA . VAL A 1 79 ? 9.655 -6.550 -3.725 1.00 94.12 79 VAL A CA 1
ATOM 621 C C . VAL A 1 79 ? 11.134 -6.882 -3.534 1.00 94.12 79 VAL A C 1
ATOM 623 O O . VAL A 1 79 ? 11.765 -6.419 -2.589 1.00 94.12 79 VAL A O 1
ATOM 626 N N . ASP A 1 80 ? 11.683 -7.667 -4.461 1.00 85.12 80 ASP A N 1
ATOM 627 C CA . ASP A 1 80 ? 13.110 -8.029 -4.462 1.00 85.12 80 ASP A CA 1
ATOM 628 C C . ASP A 1 80 ? 14.023 -6.829 -4.783 1.00 85.12 80 ASP A C 1
ATOM 630 O O . ASP A 1 80 ? 15.118 -6.701 -4.238 1.00 85.12 80 ASP A O 1
ATOM 634 N N . ASP A 1 81 ? 13.574 -5.942 -5.677 1.00 84.81 81 ASP A N 1
ATOM 635 C CA . ASP A 1 81 ? 14.257 -4.699 -6.044 1.00 84.81 81 ASP A CA 1
ATOM 636 C C . ASP A 1 81 ? 13.245 -3.549 -6.097 1.00 84.81 81 ASP A C 1
ATOM 638 O O . ASP A 1 81 ? 12.174 -3.643 -6.704 1.00 84.81 81 ASP A O 1
ATOM 642 N N . GLY A 1 82 ? 13.561 -2.447 -5.425 1.00 88.31 82 GLY A N 1
ATOM 643 C CA . GLY A 1 82 ? 12.671 -1.303 -5.312 1.00 88.31 82 GLY A CA 1
ATOM 644 C C . GLY A 1 82 ? 12.810 -0.561 -3.992 1.00 88.31 82 GLY A C 1
ATOM 645 O O . GLY A 1 82 ? 13.771 -0.717 -3.245 1.00 88.31 82 GLY A O 1
ATOM 646 N N . LEU A 1 83 ? 11.825 0.290 -3.727 1.00 91.62 83 LEU A N 1
ATOM 647 C CA . LEU A 1 83 ? 11.748 1.103 -2.525 1.00 91.62 83 LEU A CA 1
ATOM 648 C C . LEU A 1 83 ? 10.334 0.999 -1.960 1.00 91.62 83 LEU A C 1
ATOM 650 O O . LEU A 1 83 ? 9.361 1.183 -2.694 1.00 91.62 83 LEU A O 1
ATOM 654 N N . ILE A 1 84 ? 10.245 0.741 -0.658 1.00 96.06 84 ILE A N 1
ATOM 655 C CA . ILE A 1 84 ? 9.012 0.832 0.122 1.00 96.06 84 ILE A CA 1
ATOM 656 C C . ILE A 1 84 ? 9.220 1.943 1.151 1.00 96.06 84 ILE A C 1
ATOM 658 O O . ILE A 1 84 ? 10.195 1.920 1.900 1.00 96.06 84 ILE A O 1
ATOM 662 N N . VAL A 1 85 ? 8.309 2.913 1.177 1.00 96.31 85 VAL A N 1
ATOM 663 C CA . VAL A 1 85 ? 8.299 4.016 2.145 1.00 96.31 85 VAL A CA 1
ATOM 664 C C . VAL A 1 85 ? 7.006 3.943 2.946 1.00 96.31 85 VAL A C 1
ATOM 666 O O . VAL A 1 85 ? 5.949 3.641 2.393 1.00 96.31 85 VAL A O 1
ATOM 669 N N . ARG A 1 86 ? 7.096 4.227 4.246 1.00 96.44 86 ARG A N 1
ATOM 670 C CA . ARG A 1 86 ? 5.951 4.358 5.147 1.00 96.44 86 ARG A CA 1
ATOM 671 C C . ARG A 1 86 ? 6.006 5.722 5.814 1.00 96.44 86 ARG A C 1
ATOM 673 O O . ARG A 1 86 ? 7.000 6.052 6.452 1.00 96.44 86 ARG A O 1
ATOM 680 N N . GLU A 1 87 ? 4.904 6.452 5.731 1.00 96.12 87 GLU A N 1
ATOM 681 C CA . GLU A 1 87 ? 4.731 7.751 6.377 1.00 96.12 87 GLU A CA 1
ATOM 682 C C . GLU A 1 87 ? 3.362 7.799 7.073 1.00 96.12 87 GLU A C 1
ATOM 684 O O . GLU A 1 87 ? 2.392 7.244 6.547 1.00 96.12 87 GLU A O 1
ATOM 689 N N . PRO A 1 88 ? 3.252 8.413 8.265 1.00 94.38 88 PRO A N 1
ATOM 690 C CA . PRO A 1 88 ? 1.959 8.652 8.891 1.00 94.38 88 PRO A CA 1
ATOM 691 C C . PRO A 1 88 ? 1.175 9.702 8.095 1.00 94.38 88 PRO A C 1
ATOM 693 O O . PRO A 1 88 ? 1.710 10.748 7.733 1.00 94.38 88 PRO A O 1
ATOM 696 N N . VAL A 1 89 ? -0.112 9.444 7.865 1.00 94.31 89 VAL A N 1
ATOM 697 C CA . VAL A 1 89 ? -1.018 10.362 7.161 1.00 94.31 89 VAL A CA 1
ATOM 698 C C . VAL A 1 89 ? -2.318 10.542 7.941 1.00 94.31 89 VAL A C 1
ATOM 700 O O . VAL A 1 89 ? -2.767 9.628 8.632 1.00 94.31 89 VAL A O 1
ATOM 703 N N . THR A 1 90 ? -2.949 11.709 7.800 1.00 92.75 90 THR A N 1
ATOM 704 C CA . THR A 1 90 ? -4.280 11.990 8.359 1.00 92.75 90 THR A CA 1
ATOM 705 C C . THR A 1 90 ? -5.305 12.021 7.235 1.00 92.75 90 THR A C 1
ATOM 707 O O . THR A 1 90 ? -5.237 12.868 6.344 1.00 92.75 90 THR A O 1
ATOM 710 N N . VAL A 1 91 ? -6.289 11.124 7.285 1.00 88.88 91 VAL A N 1
ATOM 711 C CA . VAL A 1 91 ? -7.402 11.118 6.330 1.00 88.88 91 VAL A CA 1
ATOM 712 C C . VAL A 1 91 ? -8.426 12.171 6.755 1.00 88.88 91 VAL A C 1
ATOM 714 O O . VAL A 1 91 ? -9.151 11.985 7.725 1.00 88.88 91 VAL A O 1
ATOM 717 N N . VAL A 1 92 ? -8.476 13.293 6.031 1.00 90.50 92 VAL A N 1
ATOM 718 C CA . VAL A 1 92 ? -9.391 14.416 6.332 1.00 90.50 92 VAL A CA 1
ATOM 719 C C . VAL A 1 92 ? -10.830 14.103 5.922 1.00 90.50 92 VAL A C 1
ATOM 721 O O . VAL A 1 92 ? -11.780 14.491 6.598 1.00 90.50 92 VAL A O 1
ATOM 724 N N . HIS A 1 93 ? -11.003 13.406 4.801 1.00 81.06 93 HIS A N 1
ATOM 725 C CA . HIS A 1 93 ? -12.310 13.037 4.283 1.00 81.06 93 HIS A CA 1
ATOM 726 C C . HIS A 1 93 ? -12.204 11.733 3.503 1.00 81.06 93 HIS A C 1
ATOM 728 O O . HIS A 1 93 ? -11.403 11.618 2.576 1.00 81.06 93 HIS A O 1
ATOM 734 N N . TYR A 1 94 ? -13.038 10.767 3.866 1.00 80.00 94 TYR A N 1
ATOM 735 C CA . TYR A 1 94 ? -13.199 9.522 3.135 1.00 80.00 94 TYR A CA 1
ATOM 736 C C . TYR A 1 94 ? -14.679 9.357 2.816 1.00 80.00 94 TYR A C 1
ATOM 738 O O . TYR A 1 94 ? -15.510 9.242 3.714 1.00 80.00 94 TYR A O 1
ATOM 746 N N . SER A 1 95 ? -15.012 9.396 1.530 1.00 76.31 95 SER A N 1
ATOM 747 C CA . SER A 1 95 ? -16.372 9.196 1.048 1.00 76.31 95 SER A CA 1
ATOM 748 C C . SER A 1 95 ? -16.331 8.203 -0.094 1.00 76.31 95 SER A C 1
ATOM 750 O O . SER A 1 95 ? -15.602 8.385 -1.066 1.00 76.31 95 SER A O 1
ATOM 752 N N . MET A 1 96 ? -17.145 7.159 0.012 1.00 62.06 96 MET A N 1
ATOM 753 C CA . MET A 1 96 ? -17.280 6.100 -0.993 1.00 62.06 96 MET A CA 1
ATOM 754 C C . MET A 1 96 ? -18.093 6.567 -2.223 1.00 62.06 96 MET A C 1
ATOM 756 O O . MET A 1 96 ? -18.664 5.754 -2.946 1.00 62.06 96 MET A O 1
ATOM 760 N N . GLY A 1 97 ? -18.194 7.885 -2.446 1.00 57.34 97 GLY A N 1
ATOM 761 C CA . GLY A 1 97 ? -19.266 8.489 -3.232 1.00 57.34 97 GLY A CA 1
ATOM 762 C C . GLY A 1 97 ? -20.609 8.381 -2.501 1.00 57.34 97 GLY A C 1
ATOM 763 O O . GLY A 1 97 ? -20.726 7.726 -1.464 1.00 57.34 97 GLY A O 1
ATOM 764 N N . ARG A 1 98 ? -21.661 9.026 -3.022 1.00 51.22 98 ARG A N 1
ATOM 765 C CA . ARG A 1 98 ? -23.022 8.699 -2.572 1.00 51.22 98 ARG A CA 1
ATOM 766 C C . ARG A 1 98 ? -23.259 7.227 -2.899 1.00 51.22 98 ARG A C 1
ATOM 768 O O . ARG A 1 98 ? -23.388 6.878 -4.070 1.00 51.22 98 ARG A O 1
ATOM 775 N N . SER A 1 99 ? -23.298 6.385 -1.875 1.00 51.72 99 SER A N 1
ATOM 776 C CA . SER A 1 99 ? -23.830 5.033 -1.994 1.00 51.72 99 SER A CA 1
ATOM 777 C C . SER A 1 99 ? -25.183 5.095 -2.701 1.00 51.72 99 SER A C 1
ATOM 779 O O . SER A 1 99 ? -26.022 5.922 -2.334 1.00 51.72 99 SER A O 1
ATOM 781 N N . LYS A 1 100 ? -25.426 4.201 -3.665 1.00 55.62 100 LYS A N 1
ATOM 782 C CA . LYS A 1 100 ? -26.783 3.661 -3.831 1.00 55.62 100 LYS A CA 1
ATOM 783 C C . LYS A 1 100 ? -27.101 3.032 -2.481 1.00 55.62 100 LYS A C 1
ATOM 785 O O . LYS A 1 100 ? -26.341 2.161 -2.095 1.00 55.62 100 LYS A O 1
ATOM 790 N N . ASP A 1 101 ? -27.983 3.665 -1.714 1.00 66.75 101 ASP A N 1
ATOM 791 C CA . ASP A 1 101 ? -28.443 3.318 -0.360 1.00 66.75 101 ASP A CA 1
ATOM 792 C C . ASP A 1 101 ? -27.453 2.524 0.540 1.00 66.75 101 ASP A C 1
ATOM 794 O O . ASP A 1 101 ? -27.158 1.365 0.263 1.00 66.75 101 ASP A O 1
ATOM 798 N N . PRO A 1 102 ? -26.951 3.077 1.662 1.00 64.50 102 PRO A N 1
ATOM 799 C CA . PRO A 1 102 ? -26.152 2.322 2.638 1.00 64.50 102 PRO A CA 1
ATOM 800 C C . PRO A 1 102 ? -26.753 0.967 3.056 1.00 64.50 102 PRO A C 1
ATOM 802 O O . PRO A 1 102 ? -26.006 0.081 3.464 1.00 64.50 102 PRO A O 1
ATOM 805 N N . LEU A 1 103 ? -28.073 0.794 2.930 1.00 75.88 103 LEU A N 1
ATOM 806 C CA . LEU A 1 103 ? -28.785 -0.457 3.196 1.00 75.88 103 LEU A CA 1
ATOM 807 C C . LEU A 1 103 ? -28.622 -1.530 2.100 1.00 75.88 103 LEU A C 1
ATOM 809 O O . LEU A 1 103 ? -28.894 -2.698 2.358 1.00 75.88 103 LEU A O 1
ATOM 813 N N . GLU A 1 104 ? -28.174 -1.169 0.896 1.00 72.94 104 GLU A N 1
ATOM 814 C CA . GLU A 1 104 ? -27.933 -2.098 -0.222 1.00 72.94 104 GLU A CA 1
ATOM 815 C C . GLU A 1 104 ? -26.493 -2.637 -0.261 1.00 72.94 104 GLU A C 1
ATOM 817 O O . GLU A 1 104 ? -26.169 -3.512 -1.069 1.00 72.94 104 GLU A O 1
ATOM 822 N N . GLN A 1 105 ? -25.601 -2.132 0.594 1.00 61.31 105 GLN A N 1
ATOM 823 C CA . GLN A 1 105 ? -24.221 -2.604 0.642 1.00 61.31 105 GLN A CA 1
ATOM 824 C C . GLN A 1 105 ? -24.100 -3.914 1.441 1.00 61.31 105 GLN A C 1
ATOM 826 O O . GLN A 1 105 ? -24.725 -4.055 2.493 1.00 61.31 105 GLN A O 1
ATOM 831 N N . PRO A 1 106 ? -23.240 -4.863 1.019 1.00 68.38 106 PRO A N 1
ATOM 832 C CA . PRO A 1 106 ? -22.912 -6.027 1.835 1.00 68.38 106 PRO A CA 1
ATOM 833 C C . PRO A 1 106 ? -22.359 -5.622 3.207 1.00 68.38 106 PRO A C 1
ATOM 835 O O . PRO A 1 106 ? -21.506 -4.741 3.305 1.00 68.38 106 PRO A O 1
ATOM 838 N N . VAL A 1 107 ? -22.772 -6.322 4.268 1.00 72.06 107 VAL A N 1
ATOM 839 C CA . VAL A 1 107 ? -22.331 -6.036 5.649 1.00 72.06 107 VAL A CA 1
ATOM 840 C C . VAL A 1 107 ? -20.807 -6.098 5.791 1.00 72.06 107 VAL A C 1
ATOM 842 O O . VAL A 1 107 ? -20.227 -5.278 6.499 1.00 72.06 107 VAL A O 1
ATOM 845 N N . SER A 1 108 ? -20.140 -6.987 5.049 1.00 66.75 108 SER A N 1
ATOM 846 C CA . SER A 1 108 ? -18.673 -7.101 5.012 1.00 66.75 108 SER A CA 1
ATOM 847 C C . SER A 1 108 ? -17.957 -5.823 4.558 1.00 66.75 108 SER A C 1
ATOM 849 O O . SER A 1 108 ? -16.777 -5.640 4.845 1.00 66.75 108 SER A O 1
ATOM 851 N N . TYR A 1 109 ? -18.651 -4.918 3.863 1.00 61.75 109 TYR A N 1
ATOM 852 C CA . TYR A 1 109 ? -18.106 -3.626 3.448 1.00 61.75 109 TYR A CA 1
ATOM 853 C C . TYR A 1 109 ? -18.236 -2.545 4.518 1.00 61.75 109 TYR A C 1
ATOM 855 O O . TYR A 1 109 ? -17.452 -1.594 4.483 1.00 61.75 109 TYR A O 1
ATOM 863 N N . ILE A 1 110 ? -19.196 -2.688 5.434 1.00 68.44 110 ILE A N 1
ATOM 864 C CA . ILE A 1 110 ? -19.463 -1.751 6.532 1.00 68.44 110 ILE A CA 1
ATOM 865 C C . ILE A 1 110 ? -18.679 -2.177 7.780 1.00 68.44 110 ILE A C 1
ATOM 867 O O . ILE A 1 110 ? -18.017 -1.357 8.408 1.00 68.44 110 ILE A O 1
ATOM 871 N N . MET A 1 111 ? -18.693 -3.470 8.104 1.00 71.19 111 MET A N 1
ATOM 872 C CA . MET A 1 111 ? -17.980 -4.066 9.236 1.00 71.19 111 MET A CA 1
ATOM 873 C C . MET A 1 111 ? -16.622 -4.628 8.786 1.00 71.19 111 MET A C 1
ATOM 875 O O . MET A 1 111 ? -16.440 -5.840 8.705 1.00 71.19 111 MET A O 1
ATOM 879 N N . ARG A 1 112 ? -15.678 -3.743 8.430 1.00 60.38 112 ARG A N 1
ATOM 880 C CA . ARG A 1 112 ? -14.348 -4.137 7.905 1.00 60.38 112 ARG A CA 1
ATOM 881 C C . ARG A 1 112 ? -13.316 -4.487 8.976 1.00 60.38 112 ARG A C 1
ATOM 883 O O . ARG A 1 112 ? -12.370 -5.218 8.683 1.00 60.38 112 ARG A O 1
ATOM 890 N N . ASP A 1 113 ? -13.495 -3.986 10.192 1.00 57.25 113 ASP A N 1
ATOM 891 C CA . ASP A 1 113 ? -12.685 -4.385 11.341 1.00 57.25 113 ASP A CA 1
ATOM 892 C C . ASP A 1 113 ? -13.353 -5.593 12.004 1.00 57.25 113 ASP A C 1
ATOM 894 O O . ASP A 1 113 ? -14.024 -5.498 13.027 1.00 57.25 113 ASP A O 1
ATOM 898 N N . LEU A 1 114 ? -13.200 -6.745 11.342 1.00 52.38 114 LEU A N 1
ATOM 899 C CA . LEU A 1 114 ? -13.474 -8.070 11.896 1.00 52.38 114 LEU A CA 1
ATOM 900 C C . LEU A 1 114 ? -12.360 -8.439 12.887 1.00 52.38 114 LEU A C 1
ATOM 902 O O . LEU A 1 114 ? -11.668 -9.441 12.702 1.00 52.38 114 LEU A O 1
ATOM 906 N N . ASP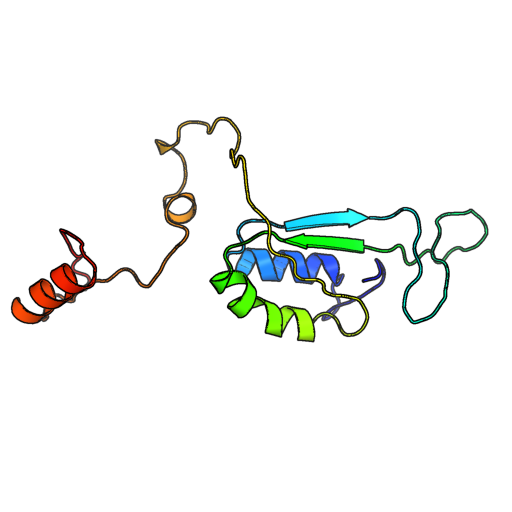 A 1 115 ? -12.163 -7.634 13.934 1.00 52.38 115 ASP A N 1
ATOM 907 C CA . ASP A 1 115 ? -11.686 -8.244 15.173 1.00 52.38 115 ASP A CA 1
ATOM 908 C C . ASP A 1 115 ? -12.680 -9.365 15.483 1.00 52.38 115 ASP A C 1
ATOM 910 O O . ASP A 1 115 ? -13.889 -9.156 15.362 1.00 52.38 115 ASP A O 1
ATOM 914 N N . GLU A 1 116 ? -12.166 -10.566 15.759 1.00 60.16 116 GLU A N 1
ATOM 915 C CA . GLU A 1 116 ? -12.947 -11.795 15.917 1.00 60.16 116 GLU A CA 1
ATOM 916 C C . GLU A 1 116 ? -14.253 -11.490 16.659 1.00 60.16 116 GLU A C 1
ATOM 918 O O . GLU A 1 116 ? -14.229 -11.037 17.814 1.00 60.16 116 GLU A O 1
ATOM 923 N N . VAL A 1 117 ? -15.380 -11.615 15.941 1.00 70.25 117 VAL A N 1
ATOM 924 C CA . VAL A 1 117 ? -16.700 -11.294 16.483 1.00 70.25 117 VAL A CA 1
ATOM 925 C C . VAL A 1 117 ? -16.895 -12.221 17.665 1.00 70.25 117 VAL A C 1
ATOM 927 O O . VAL A 1 117 ? -17.054 -13.429 17.497 1.00 70.25 117 VAL A O 1
ATOM 930 N N . ALA A 1 118 ? -16.838 -11.645 18.862 1.00 79.81 118 ALA A N 1
ATOM 931 C CA . ALA A 1 118 ? -17.025 -12.382 20.092 1.00 79.81 118 ALA A CA 1
ATOM 932 C C . ALA A 1 118 ? -18.396 -13.064 20.026 1.00 79.81 118 ALA A C 1
ATOM 934 O O . ALA A 1 118 ? -19.425 -12.399 19.899 1.00 79.81 118 ALA A O 1
ATOM 935 N N . SER A 1 119 ? -18.387 -14.389 20.044 1.00 87.44 119 SER A N 1
ATOM 936 C CA . SER A 1 119 ? -19.564 -15.247 19.983 1.00 87.44 119 SER A CA 1
ATOM 937 C C . SER A 1 119 ? -19.419 -16.339 21.033 1.00 87.44 119 SER A C 1
ATOM 939 O O . SER A 1 119 ? -18.334 -16.546 21.579 1.00 87.44 119 SER A O 1
ATOM 941 N N . VAL A 1 120 ? -20.526 -16.990 21.359 1.00 92.50 120 VAL A N 1
ATOM 942 C CA . VAL A 1 120 ? -20.569 -18.073 22.345 1.00 92.50 120 VAL A CA 1
ATOM 943 C C . VAL A 1 120 ? -21.301 -19.263 21.750 1.00 92.50 120 VAL A C 1
ATOM 945 O O . VAL A 1 120 ? -22.145 -19.092 20.873 1.00 92.50 120 VAL A O 1
ATOM 948 N N . THR A 1 121 ? -20.990 -20.461 22.222 1.00 93.25 121 THR A N 1
ATOM 949 C CA . THR A 1 121 ? -21.689 -21.682 21.821 1.00 93.25 121 THR A CA 1
ATOM 950 C C . THR A 1 121 ? -22.902 -21.948 22.712 1.00 93.25 121 THR A C 1
ATOM 952 O O . THR A 1 121 ? -23.076 -21.316 23.757 1.00 93.25 121 THR A O 1
ATOM 955 N N . THR A 1 122 ? -23.775 -22.871 22.305 1.00 92.38 122 THR A N 1
ATOM 956 C CA . THR A 1 122 ? -24.995 -23.215 23.061 1.00 92.38 122 THR A CA 1
ATOM 957 C C . THR A 1 122 ? -24.724 -23.916 24.395 1.00 92.38 122 THR A C 1
ATOM 959 O O . THR A 1 122 ? -25.575 -23.886 25.283 1.00 92.38 122 THR A O 1
ATOM 962 N N . ASP A 1 123 ? -23.545 -24.511 24.562 1.00 95.12 123 ASP A N 1
ATOM 963 C CA . ASP A 1 123 ? -23.065 -25.127 25.801 1.00 95.12 123 ASP A CA 1
ATOM 964 C C . ASP A 1 123 ? -22.300 -24.156 26.716 1.00 95.12 123 ASP A C 1
ATOM 966 O O . ASP A 1 123 ? -22.004 -24.511 27.861 1.00 95.12 123 ASP A O 1
ATOM 970 N N . ALA A 1 124 ? -22.027 -22.927 26.258 1.00 94.62 124 ALA A N 1
ATOM 971 C CA . ALA A 1 124 ? -21.370 -21.910 27.070 1.00 94.62 124 ALA A CA 1
ATOM 972 C C . ALA A 1 124 ? -22.216 -21.542 28.298 1.00 94.62 124 ALA A C 1
ATOM 974 O O . ALA A 1 124 ? -23.434 -21.339 28.239 1.00 94.62 124 ALA A O 1
ATOM 975 N N . SER A 1 125 ? -21.553 -21.407 29.442 1.00 96.12 125 SER A N 1
ATOM 976 C CA . SER A 1 125 ? -22.197 -21.004 30.684 1.00 96.12 125 SER A CA 1
ATOM 977 C C . SER A 1 125 ? -22.562 -19.519 30.666 1.00 96.12 125 SER A C 1
ATOM 979 O O . SER A 1 125 ? -21.872 -18.678 30.090 1.00 96.12 125 SER A O 1
ATOM 981 N N . VAL A 1 126 ? -23.612 -19.150 31.404 1.00 95.31 126 VAL A N 1
ATOM 982 C CA . VAL A 1 126 ? -24.026 -17.741 31.548 1.00 95.31 126 VAL A CA 1
ATOM 983 C C . VAL A 1 126 ? -22.887 -16.859 32.083 1.00 95.31 126 VAL A C 1
ATOM 985 O O . VAL A 1 126 ? -22.793 -15.689 31.719 1.00 95.31 126 VAL A O 1
ATOM 988 N N . ALA A 1 127 ? -22.002 -17.407 32.921 1.00 96.31 127 ALA A N 1
ATOM 989 C CA . ALA A 1 127 ? -20.858 -16.676 33.460 1.00 96.31 127 ALA A CA 1
ATOM 990 C C . ALA A 1 127 ? -19.853 -16.278 32.366 1.00 96.31 127 ALA A C 1
ATOM 992 O O . ALA A 1 127 ? -19.386 -15.139 32.361 1.00 96.31 127 ALA A O 1
ATOM 993 N N . GLU A 1 128 ? -19.568 -17.178 31.423 1.00 93.12 128 GLU A N 1
ATOM 994 C CA . GLU A 1 128 ? -18.695 -16.902 30.276 1.00 93.12 128 GLU A CA 1
ATOM 995 C C . GLU A 1 128 ? -19.309 -15.837 29.364 1.00 93.12 128 GLU A C 1
ATOM 997 O O . GLU A 1 128 ? -18.630 -14.879 28.995 1.00 93.12 128 GLU A O 1
ATOM 1002 N N . VAL A 1 129 ? -20.617 -15.935 29.092 1.00 94.50 129 VAL A N 1
ATOM 1003 C CA . VAL A 1 129 ? -21.355 -14.933 28.303 1.00 94.50 129 VAL A CA 1
ATOM 1004 C C . VAL A 1 129 ? -21.257 -13.548 28.949 1.00 94.50 129 VAL A C 1
ATOM 1006 O O . VAL A 1 129 ? -20.908 -12.574 28.284 1.00 94.50 129 VAL A O 1
ATOM 1009 N N . VAL A 1 130 ? -21.539 -13.442 30.252 1.00 95.62 130 VAL A N 1
ATOM 1010 C CA . VAL A 1 130 ? -21.485 -12.162 30.979 1.00 95.62 130 VAL A CA 1
ATOM 1011 C C . VAL A 1 130 ? -20.063 -11.602 31.025 1.00 95.62 130 VAL A C 1
ATOM 1013 O O . VAL A 1 130 ? -19.885 -10.399 30.838 1.00 95.62 130 VAL A O 1
ATOM 1016 N N . GLY A 1 131 ? -19.055 -12.453 31.233 1.00 94.81 131 GLY A N 1
ATOM 1017 C CA . GLY A 1 131 ? -17.651 -12.041 31.211 1.00 94.81 131 GLY A CA 1
ATOM 1018 C C . GLY A 1 131 ? -17.260 -11.412 29.873 1.00 94.81 131 GLY A C 1
ATOM 1019 O O . GLY A 1 131 ? -16.741 -10.297 29.842 1.00 94.81 131 GLY A O 1
ATOM 1020 N N . LEU A 1 132 ? -17.602 -12.080 28.771 1.00 90.88 132 LEU A N 1
ATOM 1021 C CA . LEU A 1 132 ? -17.263 -11.634 27.421 1.00 90.88 132 LEU A CA 1
ATOM 1022 C C . LEU A 1 132 ? -18.021 -10.349 27.020 1.00 90.88 132 LEU A C 1
ATOM 1024 O O . LEU A 1 132 ? -17.451 -9.472 26.368 1.00 90.88 132 LEU A O 1
ATOM 1028 N N . LEU A 1 133 ? -19.277 -10.189 27.464 1.00 92.25 133 LEU A N 1
ATOM 1029 C CA . LEU A 1 133 ? -20.055 -8.951 27.293 1.00 92.25 133 LEU A CA 1
ATOM 1030 C C . LEU A 1 133 ? -19.368 -7.749 27.958 1.00 92.25 133 LEU A C 1
ATOM 1032 O O . LEU A 1 133 ? -19.257 -6.682 27.350 1.00 92.25 133 LEU A O 1
ATOM 1036 N N . LEU A 1 134 ? -18.905 -7.925 29.200 1.00 93.19 134 LEU A N 1
ATOM 1037 C CA . LEU A 1 134 ? -18.236 -6.873 29.966 1.00 93.19 134 LEU A CA 1
ATOM 1038 C C . LEU A 1 134 ? -16.869 -6.519 29.373 1.00 93.19 134 LEU A C 1
ATOM 1040 O O . LEU A 1 134 ? -16.557 -5.337 29.250 1.00 93.19 134 LEU A O 1
ATOM 1044 N N . GLU A 1 135 ? -16.082 -7.521 28.976 1.00 89.12 135 GLU A N 1
ATOM 1045 C CA . GLU A 1 135 ? -14.754 -7.324 28.384 1.00 89.12 135 GLU A CA 1
ATOM 1046 C C . GLU A 1 135 ? -14.824 -6.558 27.058 1.00 89.12 135 GLU A C 1
ATOM 1048 O O . GLU A 1 135 ? -14.062 -5.618 26.833 1.00 89.12 135 GLU A O 1
ATOM 1053 N N . ARG A 1 136 ? -15.762 -6.932 26.180 1.00 84.69 136 ARG A N 1
ATOM 1054 C CA . ARG A 1 136 ? -15.903 -6.319 24.851 1.00 84.69 136 ARG A CA 1
ATOM 1055 C C . ARG A 1 136 ? -16.751 -5.045 24.853 1.00 84.69 136 ARG A C 1
ATOM 1057 O O . ARG A 1 136 ? -16.827 -4.373 23.827 1.00 84.69 136 ARG A O 1
ATOM 1064 N N . GLY A 1 137 ? -17.401 -4.707 25.969 1.00 86.88 137 GLY A N 1
ATOM 1065 C CA . GLY A 1 137 ? -18.280 -3.539 26.068 1.00 86.88 137 GLY A CA 1
ATOM 1066 C C . GLY A 1 137 ? -19.515 -3.622 25.162 1.00 86.88 137 GLY A C 1
ATOM 1067 O O . GLY A 1 137 ? -20.054 -2.593 24.748 1.00 86.88 137 GLY A O 1
ATOM 1068 N N . VAL A 1 138 ? -19.961 -4.837 24.833 1.00 86.19 138 VAL A N 1
ATOM 1069 C CA . VAL A 1 138 ? -21.112 -5.090 23.954 1.00 86.19 138 VAL A CA 1
ATOM 1070 C C . VAL A 1 138 ? -22.330 -5.523 24.768 1.00 86.19 138 VAL A C 1
ATOM 1072 O O . VAL A 1 138 ? -22.217 -6.035 25.876 1.00 86.19 138 VAL A O 1
ATOM 1075 N N . ARG A 1 139 ? -23.531 -5.281 24.234 1.00 90.81 139 ARG A N 1
ATOM 1076 C CA . ARG A 1 139 ? -24.804 -5.586 24.923 1.00 90.81 139 ARG A CA 1
ATOM 1077 C C . ARG A 1 139 ? -25.375 -6.957 24.580 1.00 90.81 139 ARG A C 1
ATOM 1079 O O . ARG A 1 139 ? -26.317 -7.405 25.223 1.00 90.81 139 ARG A O 1
ATOM 1086 N N . SER A 1 140 ? -24.839 -7.584 23.545 1.00 91.00 140 SER A N 1
ATOM 1087 C CA . SER A 1 140 ? -25.295 -8.864 23.023 1.00 91.00 140 SER A CA 1
ATOM 1088 C C . SER A 1 140 ? -24.126 -9.593 22.385 1.00 91.00 140 SER A C 1
ATOM 1090 O O . SER A 1 140 ? -23.295 -8.957 21.734 1.00 91.00 140 SER A O 1
ATOM 1092 N N . LEU A 1 141 ? -24.119 -10.914 22.521 1.00 91.50 141 LEU A N 1
ATOM 1093 C CA . LEU A 1 141 ? -23.228 -11.813 21.801 1.00 91.50 141 LEU A CA 1
ATOM 1094 C C . LEU A 1 141 ? -24.095 -12.742 20.948 1.00 91.50 141 LEU A C 1
ATOM 1096 O O . LEU A 1 141 ? -25.112 -13.232 21.448 1.00 91.50 141 LEU A O 1
ATOM 1100 N N . PRO A 1 142 ? -23.749 -12.971 19.675 1.00 90.38 142 PRO A N 1
ATOM 1101 C CA . PRO A 1 142 ? -24.373 -14.031 18.902 1.00 90.38 142 PRO A CA 1
ATOM 1102 C C . PRO A 1 142 ? -24.054 -15.393 19.534 1.00 90.38 142 PRO A C 1
ATOM 1104 O O . PRO A 1 142 ? -22.910 -15.656 19.911 1.00 90.38 142 PRO A O 1
ATOM 1107 N N . VAL A 1 143 ? -25.077 -16.243 19.636 1.00 93.06 143 VAL A N 1
ATOM 1108 C CA . VAL A 1 143 ? -24.920 -17.663 19.969 1.00 93.06 143 VAL A CA 1
ATOM 1109 C C . VAL A 1 143 ? -24.793 -18.426 18.653 1.00 93.06 143 VAL A C 1
ATOM 1111 O O . VAL A 1 143 ? -25.634 -18.244 17.771 1.00 93.06 143 VAL A O 1
ATOM 1114 N N . VAL A 1 144 ? -23.738 -19.217 18.502 1.00 90.00 144 VAL A N 1
ATOM 1115 C CA . VAL A 1 144 ? -23.431 -19.985 17.286 1.00 90.00 144 VAL A CA 1
ATOM 1116 C C . VAL A 1 144 ? -23.334 -21.478 17.617 1.00 90.00 144 VAL A C 1
ATOM 1118 O O . VAL A 1 144 ? -22.877 -21.830 18.701 1.00 90.00 144 VAL A O 1
ATOM 1121 N N . ASP A 1 145 ? -23.803 -22.333 16.706 1.00 76.62 145 ASP A N 1
ATOM 1122 C CA . ASP A 1 145 ? -23.761 -23.803 16.826 1.00 76.62 145 ASP A CA 1
ATOM 1123 C C . ASP A 1 145 ? -22.492 -24.400 16.199 1.00 76.62 145 ASP A C 1
ATOM 1125 O O . ASP A 1 145 ? -22.063 -23.889 15.134 1.00 76.62 145 ASP A O 1
#

Solvent-accessible surface area (backbone atoms only — not comparable to full-atom values): 9442 Å² total; per-residue (Å²): 61,47,61,75,39,64,45,97,88,38,48,33,69,57,53,51,52,52,49,40,57,73,75,65,53,82,48,73,48,80,47,79,44,71,52,45,67,58,100,82,72,52,79,22,40,78,57,94,86,48,100,74,51,52,28,35,38,48,77,50,71,64,71,57,68,71,59,48,66,68,50,46,66,58,51,58,71,66,49,87,66,73,80,87,86,87,78,93,80,84,86,88,77,88,75,89,61,87,59,79,52,80,87,75,52,62,63,70,76,76,58,67,81,70,64,80,77,72,62,41,47,84,84,57,51,72,66,58,55,52,50,53,30,63,75,71,72,45,96,76,63,57,75,48,134

Secondary structure (DSSP, 8-state):
-BSS-EETTEEHHHHHHHHHHHTT-S-EEEEE-SEE--TT-PPEE--TT-S----BEEEEE---HHHHHHHHHHHHHH-SSS---------S----SS-S-GGGS-HHHH---------EETT--HHHHHHHHHHHT-S---EE-

pLDDT: mean 83.82, std 15.63, range [43.69, 98.31]

Organism: NCBI:txid2364212

Mean predicted aligned error: 12.62 Å

Radius of gyration: 22.0 Å; Cα contacts (8 Å, |Δi|>4): 137; chains: 1; bounding box: 50×40×62 Å

Nearest PDB structures (foldseek):
  6mm2-assembly1_A  TM=6.650E-01  e=5.304E-01  Cyanobium sp. PCC 7001
  2xg8-assembly1_C  TM=6.768E-01  e=5.667E-01  Synechococcus elongatus PCC 7942 = FACHB-805
  7r31-assembly1_A  TM=5.856E-01  e=6.911E-01  Synechocystis sp. PCC 6803

InterPro domains:
  IPR003793 UPF0166 [PF02641] (1-91)
  IPR011322 Nitrogen regulatory PII-like, alpha/beta [SSF54913] (1-92)
  IPR015867 Nitrogen regulatory protein PII/ATP phosphoribosyltransferase, C-terminal [G3DSA:3.30.70.120] (1-107)
  IPR046342 CBS domain superfamily [SSF54631] (89-145)